Protein AF-A0A931M3M7-F1 (afdb_monomer)

Radius of gyration: 14.07 Å; Cα contacts (8 Å, |Δi|>4): 206; chains: 1; bounding box: 33×41×33 Å

Structure (mmCIF, N/CA/C/O backbone):
data_AF-A0A931M3M7-F1
#
_entry.id   AF-A0A931M3M7-F1
#
loop_
_atom_site.group_PDB
_atom_site.id
_atom_site.type_symbol
_atom_site.label_atom_id
_atom_site.label_alt_id
_atom_site.label_comp_id
_atom_site.label_asym_id
_atom_site.label_entity_id
_atom_site.label_seq_id
_atom_site.pdbx_PDB_ins_code
_atom_site.Cartn_x
_atom_site.Cartn_y
_atom_site.Cartn_z
_atom_site.occupancy
_atom_site.B_iso_or_equiv
_atom_site.auth_seq_id
_atom_site.auth_comp_id
_atom_site.auth_asym_id
_atom_site.auth_atom_id
_atom_site.pdbx_PDB_model_num
ATOM 1 N N . MET A 1 1 ? -7.414 28.011 -5.307 1.00 49.91 1 MET A N 1
ATOM 2 C CA . MET A 1 1 ? -7.522 26.554 -5.074 1.00 49.91 1 MET A CA 1
ATOM 3 C C . MET A 1 1 ? -6.130 25.955 -5.178 1.00 49.91 1 MET A C 1
ATOM 5 O O . MET A 1 1 ? -5.499 26.159 -6.208 1.00 49.91 1 MET A O 1
ATOM 9 N N . LEU A 1 2 ? -5.630 25.263 -4.144 1.00 54.78 2 LEU A N 1
ATOM 10 C CA . LEU A 1 2 ? -4.464 24.387 -4.326 1.00 54.78 2 LEU A CA 1
ATOM 11 C C . LEU A 1 2 ? -4.783 23.428 -5.482 1.00 54.78 2 LEU A C 1
ATOM 13 O O . LEU A 1 2 ? -5.894 22.907 -5.552 1.00 54.78 2 LEU A O 1
ATOM 17 N N . ASN A 1 3 ? -3.847 23.220 -6.405 1.00 75.44 3 ASN A N 1
ATOM 18 C CA . ASN A 1 3 ? -4.066 22.342 -7.552 1.00 75.44 3 ASN A CA 1
ATOM 19 C C . ASN A 1 3 ? -3.978 20.870 -7.106 1.00 75.44 3 ASN A C 1
ATOM 21 O O . ASN A 1 3 ? -2.965 20.205 -7.316 1.00 75.44 3 ASN A O 1
ATOM 25 N N . ILE A 1 4 ? -5.034 20.392 -6.438 1.00 78.12 4 ILE A N 1
ATOM 26 C CA . ILE A 1 4 ? -5.154 19.041 -5.863 1.00 78.12 4 ILE A CA 1
ATOM 27 C C . ILE A 1 4 ? -4.852 17.973 -6.920 1.00 78.12 4 ILE A C 1
ATOM 29 O O . ILE A 1 4 ? -4.146 17.010 -6.637 1.00 78.12 4 ILE A O 1
ATOM 33 N N . PHE A 1 5 ? -5.289 18.189 -8.165 1.00 78.62 5 PHE A N 1
ATOM 34 C CA . PHE A 1 5 ? -5.009 17.291 -9.285 1.00 78.62 5 PHE A CA 1
ATOM 35 C C . PHE A 1 5 ? -3.504 17.132 -9.552 1.00 78.62 5 PHE A C 1
ATOM 37 O O . PHE A 1 5 ? -3.000 16.016 -9.691 1.00 78.62 5 PHE A O 1
ATOM 44 N N . ASN A 1 6 ? -2.757 18.240 -9.576 1.00 83.88 6 ASN A N 1
ATOM 45 C CA . ASN A 1 6 ? -1.307 18.187 -9.749 1.00 83.88 6 ASN A CA 1
ATOM 46 C C . ASN A 1 6 ? -0.608 17.509 -8.564 1.00 83.88 6 ASN A C 1
ATOM 48 O O . ASN A 1 6 ? 0.373 16.796 -8.776 1.00 83.88 6 ASN A O 1
ATOM 52 N N . ILE A 1 7 ? -1.101 17.702 -7.339 1.00 84.38 7 ILE A N 1
ATOM 53 C CA . ILE A 1 7 ? -0.529 17.077 -6.139 1.00 84.38 7 ILE A CA 1
ATOM 54 C C . ILE A 1 7 ? -0.743 15.561 -6.176 1.00 84.38 7 ILE A C 1
ATOM 56 O O . ILE A 1 7 ? 0.213 14.807 -6.002 1.00 84.38 7 ILE A O 1
ATOM 60 N N . GLU A 1 8 ? -1.951 15.109 -6.503 1.00 86.94 8 GLU A N 1
ATOM 61 C CA . GLU A 1 8 ? -2.272 13.688 -6.657 1.00 86.94 8 GLU A CA 1
ATOM 62 C C . GLU A 1 8 ? -1.441 13.041 -7.778 1.00 86.94 8 GLU A C 1
ATOM 64 O O . GLU A 1 8 ? -0.889 11.952 -7.616 1.00 86.94 8 GLU A O 1
ATOM 69 N N . LYS A 1 9 ? -1.237 13.737 -8.905 1.00 86.50 9 LYS A N 1
ATOM 70 C CA . LYS A 1 9 ? -0.349 13.263 -9.980 1.00 86.50 9 LYS A CA 1
ATOM 71 C C . LYS A 1 9 ? 1.097 13.084 -9.505 1.00 86.50 9 LYS A C 1
ATOM 73 O O . LYS A 1 9 ? 1.761 12.130 -9.909 1.00 86.50 9 LYS A O 1
ATOM 78 N N . GLN A 1 10 ? 1.602 13.982 -8.658 1.00 86.56 10 GLN A N 1
ATOM 79 C CA . GLN A 1 10 ? 2.943 13.852 -8.077 1.00 86.56 10 GLN A CA 1
ATOM 80 C C . GLN A 1 10 ? 3.015 12.719 -7.046 1.00 86.56 10 GLN A C 1
ATOM 82 O O . GLN A 1 10 ? 4.003 11.985 -7.030 1.00 86.56 10 GLN A O 1
ATOM 87 N N . ALA A 1 11 ? 1.970 12.533 -6.235 1.00 87.38 11 ALA A N 1
ATOM 88 C CA . ALA A 1 11 ? 1.851 11.407 -5.312 1.00 87.38 11 ALA A CA 1
ATOM 89 C C . ALA A 1 11 ? 1.919 10.068 -6.064 1.00 87.38 11 ALA A C 1
ATOM 91 O O . ALA A 1 11 ? 2.772 9.231 -5.764 1.00 87.38 11 ALA A O 1
ATOM 92 N N . ASN A 1 12 ? 1.122 9.919 -7.127 1.00 87.88 12 ASN A N 1
ATOM 93 C CA . ASN A 1 12 ? 1.131 8.729 -7.979 1.00 87.88 12 ASN A CA 1
ATOM 94 C C . ASN A 1 12 ? 2.512 8.465 -8.597 1.00 87.88 12 ASN A C 1
ATOM 96 O O . ASN A 1 12 ? 2.992 7.337 -8.549 1.00 87.88 12 ASN A O 1
ATOM 100 N N . LYS A 1 13 ? 3.219 9.496 -9.083 1.00 88.19 13 LYS A N 1
ATOM 101 C CA . LYS A 1 13 ? 4.598 9.344 -9.590 1.00 88.19 13 LYS A CA 1
ATOM 102 C C . LYS A 1 13 ? 5.584 8.851 -8.530 1.00 88.19 13 LYS A C 1
ATOM 104 O O . LYS A 1 13 ? 6.469 8.058 -8.845 1.00 88.19 13 LYS A O 1
ATOM 109 N N . ARG A 1 14 ? 5.482 9.331 -7.286 1.00 87.81 14 ARG A N 1
ATOM 110 C CA . ARG A 1 14 ? 6.370 8.890 -6.192 1.00 87.81 14 ARG A CA 1
ATOM 111 C C . ARG A 1 14 ? 6.156 7.417 -5.881 1.00 87.81 14 ARG A C 1
ATOM 113 O O . ARG A 1 14 ? 7.120 6.664 -5.788 1.00 87.81 14 ARG A O 1
ATOM 120 N N . VAL A 1 15 ? 4.898 7.010 -5.784 1.00 87.94 15 VAL A N 1
ATOM 121 C CA . VAL A 1 15 ? 4.533 5.614 -5.555 1.00 87.94 15 VAL A CA 1
ATOM 122 C C . VAL A 1 15 ? 4.911 4.732 -6.750 1.00 87.94 15 VAL A C 1
ATOM 124 O O . VAL A 1 15 ? 5.381 3.617 -6.554 1.00 87.94 15 VAL A O 1
ATOM 127 N N . GLN A 1 16 ? 4.817 5.248 -7.979 1.00 87.38 16 GLN A N 1
ATOM 128 C CA . GLN A 1 16 ? 5.257 4.538 -9.184 1.00 87.38 16 GLN A CA 1
ATOM 129 C C . GLN A 1 16 ? 6.750 4.236 -9.126 1.00 87.38 16 GLN A C 1
ATOM 131 O O . GLN A 1 16 ? 7.165 3.114 -9.388 1.00 87.38 16 GLN A O 1
ATOM 136 N N . ARG A 1 17 ? 7.561 5.228 -8.741 1.00 89.12 17 ARG A N 1
ATOM 137 C CA . ARG A 1 17 ? 9.007 5.046 -8.561 1.00 89.12 17 ARG A CA 1
ATOM 138 C C . ARG A 1 17 ? 9.316 4.024 -7.476 1.00 89.12 17 ARG A C 1
ATOM 140 O O . ARG A 1 17 ? 10.229 3.230 -7.661 1.00 89.12 17 ARG A O 1
ATOM 147 N N . PHE A 1 18 ? 8.558 4.032 -6.379 1.00 89.38 18 PHE A N 1
ATOM 148 C CA . PHE A 1 18 ? 8.705 3.039 -5.317 1.00 89.38 18 PHE A CA 1
ATOM 149 C C . PHE A 1 18 ? 8.427 1.623 -5.824 1.00 89.38 18 PHE A C 1
ATOM 151 O O . PHE A 1 18 ? 9.266 0.737 -5.668 1.00 89.38 18 PHE A O 1
ATOM 158 N N . LEU A 1 19 ? 7.278 1.423 -6.475 1.00 89.19 19 LEU A N 1
ATOM 159 C CA . LEU A 1 19 ? 6.909 0.129 -7.040 1.00 89.19 19 LEU A CA 1
ATOM 160 C C . LEU A 1 19 ? 7.907 -0.326 -8.102 1.00 89.19 19 LEU A C 1
ATOM 162 O O . LEU A 1 19 ? 8.330 -1.474 -8.052 1.00 89.19 19 LEU A O 1
ATOM 166 N N . LEU A 1 20 ? 8.346 0.561 -8.998 1.00 89.38 20 LEU A N 1
ATOM 167 C CA . LEU A 1 20 ? 9.369 0.255 -9.998 1.00 89.38 20 LEU A CA 1
ATOM 168 C C . LEU A 1 20 ? 10.678 -0.186 -9.337 1.00 89.38 20 LEU A C 1
ATOM 170 O O . LEU A 1 20 ? 11.202 -1.237 -9.675 1.00 89.38 20 LEU A O 1
ATOM 174 N N . HIS A 1 21 ? 11.171 0.571 -8.354 1.00 91.31 21 HIS A N 1
ATOM 175 C CA . HIS A 1 21 ? 12.397 0.240 -7.629 1.00 91.31 21 HIS A CA 1
ATOM 176 C C . HIS A 1 21 ? 12.315 -1.140 -6.967 1.00 91.31 21 HIS A C 1
ATOM 178 O O . HIS A 1 21 ? 13.204 -1.968 -7.147 1.00 91.31 21 HIS A O 1
ATOM 184 N N . LYS A 1 22 ? 11.218 -1.422 -6.251 1.00 91.50 22 LYS A N 1
ATOM 185 C CA . LYS A 1 22 ? 11.002 -2.724 -5.603 1.00 91.50 22 LYS A CA 1
ATOM 186 C C . LYS A 1 22 ? 10.760 -3.861 -6.589 1.00 91.50 22 LYS A C 1
ATOM 188 O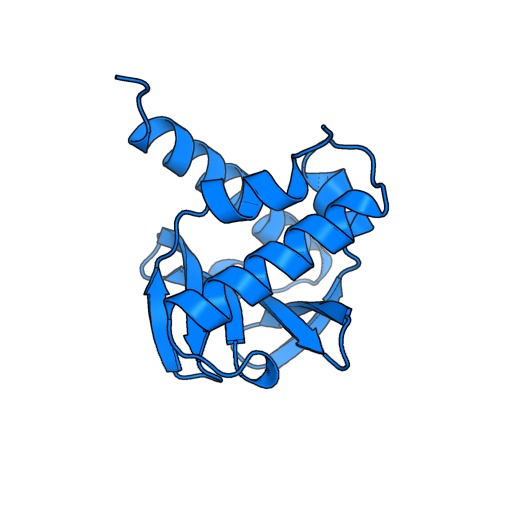 O . LYS A 1 22 ? 11.149 -4.985 -6.300 1.00 91.50 22 LYS A O 1
ATOM 193 N N . SER A 1 23 ? 10.174 -3.575 -7.746 1.00 89.44 23 SER A N 1
ATOM 194 C CA . SER A 1 23 ? 9.996 -4.565 -8.810 1.00 89.44 23 SER A CA 1
ATOM 195 C C . SER A 1 23 ? 11.333 -4.945 -9.438 1.00 89.44 23 SER A C 1
ATOM 197 O O . SER A 1 23 ? 11.614 -6.126 -9.609 1.00 89.44 23 SER A O 1
ATOM 199 N N . THR A 1 24 ? 12.191 -3.956 -9.703 1.00 91.56 24 THR A N 1
ATOM 200 C CA . THR A 1 24 ? 13.541 -4.173 -10.233 1.00 91.56 24 THR A CA 1
ATOM 201 C C . THR A 1 24 ? 14.424 -4.942 -9.253 1.00 91.56 24 THR A C 1
ATOM 203 O O . THR A 1 24 ? 15.105 -5.869 -9.677 1.00 91.56 24 THR A O 1
ATOM 206 N N . GLU A 1 25 ? 14.392 -4.606 -7.954 1.00 92.12 25 GLU A N 1
ATOM 207 C CA . GLU A 1 25 ? 15.117 -5.356 -6.907 1.00 92.12 25 GLU A CA 1
ATOM 208 C C . GLU A 1 25 ? 14.780 -6.855 -6.930 1.00 92.12 25 GLU A C 1
ATOM 210 O O . GLU A 1 25 ? 15.655 -7.689 -6.720 1.00 92.12 25 GLU A O 1
ATOM 215 N N . GLU A 1 26 ? 13.515 -7.188 -7.194 1.00 92.56 26 GLU A N 1
ATOM 216 C CA . GLU A 1 26 ? 12.992 -8.557 -7.146 1.00 92.56 26 GLU A CA 1
ATOM 217 C C . GLU A 1 26 ? 12.882 -9.221 -8.526 1.00 92.56 26 GLU A C 1
ATOM 219 O O . GLU A 1 26 ? 12.364 -10.331 -8.633 1.00 92.56 26 GLU A O 1
ATOM 224 N N . ASN A 1 27 ? 13.366 -8.560 -9.584 1.00 92.12 27 ASN A N 1
ATOM 225 C CA . ASN A 1 27 ? 13.292 -9.025 -10.970 1.00 92.12 27 ASN A CA 1
ATOM 226 C C . ASN A 1 27 ? 11.864 -9.417 -11.419 1.00 92.12 27 ASN A C 1
ATOM 228 O O . ASN A 1 27 ? 11.663 -10.446 -12.066 1.00 92.12 27 ASN A O 1
ATOM 232 N N . ILE A 1 28 ? 10.869 -8.593 -11.070 1.00 92.94 28 ILE A N 1
ATOM 233 C CA . ILE A 1 28 ? 9.470 -8.755 -11.498 1.00 92.94 28 ILE A CA 1
ATOM 234 C C . ILE A 1 28 ? 9.026 -7.607 -12.408 1.00 92.94 28 ILE A C 1
ATOM 236 O O . ILE A 1 28 ? 9.549 -6.492 -12.352 1.00 92.94 28 ILE A O 1
ATOM 240 N N . ASP A 1 29 ? 8.015 -7.867 -13.235 1.00 89.44 29 ASP A N 1
ATOM 241 C CA . ASP A 1 29 ? 7.403 -6.844 -14.083 1.00 89.44 29 ASP A CA 1
ATOM 242 C C . ASP A 1 29 ? 6.629 -5.825 -13.230 1.00 89.44 29 ASP A C 1
ATOM 244 O O . ASP A 1 29 ? 5.659 -6.162 -12.546 1.00 89.44 29 ASP A O 1
ATOM 248 N N . SER A 1 30 ? 7.033 -4.554 -13.301 1.00 85.44 30 SER A N 1
ATOM 249 C CA . SER A 1 30 ? 6.395 -3.463 -12.556 1.00 85.44 30 SER A CA 1
ATOM 250 C C . SER A 1 30 ? 4.903 -3.286 -12.867 1.00 85.44 30 SER A C 1
ATOM 252 O O . SER A 1 30 ? 4.148 -2.920 -11.969 1.00 85.44 30 SER A O 1
ATOM 254 N N . ALA A 1 31 ? 4.449 -3.624 -14.082 1.00 87.38 31 ALA A N 1
ATOM 255 C CA . ALA A 1 31 ? 3.031 -3.564 -14.448 1.00 87.38 31 ALA A CA 1
ATOM 256 C C . ALA A 1 31 ? 2.198 -4.647 -13.737 1.00 87.38 31 ALA A C 1
ATOM 258 O O . ALA A 1 31 ? 0.976 -4.547 -13.613 1.00 87.38 31 ALA A O 1
ATOM 259 N N . LYS A 1 32 ? 2.864 -5.702 -13.255 1.00 90.88 32 LYS A N 1
ATOM 260 C CA . LYS A 1 32 ? 2.268 -6.803 -12.493 1.00 90.88 32 LYS A CA 1
ATOM 261 C C . LYS A 1 32 ? 2.446 -6.640 -10.989 1.00 90.88 32 LYS A C 1
ATOM 263 O O . LYS A 1 32 ? 1.795 -7.362 -10.233 1.00 90.88 32 LYS A O 1
ATOM 268 N N . ALA A 1 33 ? 3.298 -5.721 -10.548 1.00 93.06 33 ALA A N 1
ATOM 269 C CA . ALA A 1 33 ? 3.588 -5.521 -9.143 1.00 93.06 33 ALA A CA 1
ATOM 270 C C . ALA A 1 33 ? 2.389 -4.921 -8.396 1.00 93.06 33 ALA A C 1
ATOM 272 O O . ALA A 1 33 ? 1.710 -4.004 -8.866 1.00 93.06 33 ALA A O 1
ATOM 273 N N . ARG A 1 34 ? 2.131 -5.446 -7.198 1.00 93.75 34 ARG A N 1
ATOM 274 C CA . ARG A 1 34 ? 1.097 -4.949 -6.290 1.00 93.75 34 ARG A CA 1
ATOM 275 C C . ARG A 1 34 ? 1.667 -4.817 -4.894 1.00 93.75 34 ARG A C 1
ATOM 277 O O . ARG A 1 34 ? 2.232 -5.770 -4.363 1.00 93.75 34 ARG A O 1
ATOM 284 N N . LEU A 1 35 ? 1.477 -3.653 -4.290 1.00 94.06 35 LEU A N 1
ATOM 285 C CA . LEU A 1 35 ? 1.762 -3.443 -2.880 1.00 94.06 35 LEU A CA 1
ATOM 286 C C . LEU A 1 35 ? 0.458 -3.558 -2.099 1.00 94.06 35 LEU A C 1
ATOM 288 O O . LEU A 1 35 ? -0.436 -2.742 -2.289 1.00 94.06 35 LEU A O 1
ATOM 292 N N . VAL A 1 36 ? 0.344 -4.559 -1.237 1.00 95.12 36 VAL A N 1
ATOM 293 C CA . VAL A 1 36 ? -0.837 -4.781 -0.398 1.00 95.12 36 VAL A CA 1
ATOM 294 C C . VAL A 1 36 ? -0.514 -4.330 1.017 1.00 95.12 36 VAL A C 1
ATOM 296 O O . VAL A 1 36 ? 0.437 -4.822 1.615 1.00 95.12 36 VAL A O 1
ATOM 299 N N . ILE A 1 37 ? -1.302 -3.395 1.536 1.00 95.19 37 ILE A N 1
ATOM 300 C CA . ILE A 1 37 ? -1.203 -2.835 2.882 1.00 95.19 37 ILE A CA 1
ATOM 301 C C . ILE A 1 37 ? -2.462 -3.252 3.641 1.00 95.19 37 ILE A C 1
ATOM 303 O O . ILE A 1 37 ? -3.577 -2.946 3.211 1.00 95.19 37 ILE A O 1
ATOM 307 N N . ASN A 1 38 ? -2.292 -3.949 4.757 1.00 95.19 38 ASN A N 1
ATOM 308 C CA . ASN A 1 38 ? -3.392 -4.438 5.584 1.00 95.19 38 ASN A CA 1
ATOM 309 C C . ASN A 1 38 ? -2.982 -4.549 7.058 1.00 95.19 38 ASN A C 1
ATOM 311 O O . ASN A 1 38 ? -1.856 -4.215 7.432 1.00 95.19 38 ASN A O 1
ATOM 315 N N . ILE A 1 39 ? -3.915 -4.979 7.909 1.00 93.75 39 ILE A N 1
ATOM 316 C CA . ILE A 1 39 ? -3.652 -5.262 9.322 1.00 93.75 39 ILE A CA 1
ATOM 317 C C . ILE A 1 39 ? -3.749 -6.765 9.550 1.00 93.75 39 ILE A C 1
ATOM 319 O O . ILE A 1 39 ? -4.796 -7.374 9.348 1.00 93.75 39 ILE A O 1
ATOM 323 N N . ILE A 1 40 ? -2.654 -7.349 10.028 1.00 91.75 40 ILE A N 1
ATOM 324 C CA . ILE A 1 40 ? -2.555 -8.763 10.384 1.00 91.75 40 ILE A CA 1
ATOM 325 C C . ILE A 1 40 ? -2.237 -8.834 11.873 1.00 91.75 40 ILE A C 1
ATOM 327 O O . ILE A 1 40 ? -1.214 -8.318 12.319 1.00 91.75 40 ILE A O 1
ATOM 331 N N . ILE A 1 41 ? -3.130 -9.450 12.654 1.00 89.62 41 ILE A N 1
ATOM 332 C CA . ILE A 1 41 ? -2.965 -9.638 14.110 1.00 89.62 41 ILE A CA 1
ATOM 333 C C . ILE A 1 41 ? -2.653 -8.292 14.806 1.00 89.62 41 ILE A C 1
ATOM 335 O O . ILE A 1 41 ? -1.701 -8.149 15.570 1.00 89.62 41 ILE A O 1
ATOM 339 N N . GLY A 1 42 ? -3.425 -7.253 14.467 1.00 89.06 42 GLY A N 1
ATOM 340 C CA . GLY A 1 42 ? -3.282 -5.914 15.051 1.00 89.06 42 GLY A CA 1
ATOM 341 C C . GLY A 1 42 ? -2.039 -5.131 14.613 1.00 89.06 42 GLY A C 1
ATOM 342 O O . GLY A 1 42 ? -1.785 -4.062 15.158 1.00 89.06 42 GLY A O 1
ATOM 343 N N . LYS A 1 43 ? -1.262 -5.617 13.636 1.00 90.69 43 LYS A N 1
ATOM 344 C CA . LYS A 1 43 ? -0.081 -4.919 13.108 1.00 90.69 43 LYS A CA 1
ATOM 345 C C . LYS A 1 43 ? -0.237 -4.600 11.631 1.00 90.69 43 LYS A C 1
ATOM 347 O O . LYS A 1 43 ? -0.672 -5.446 10.850 1.00 90.69 43 LYS A O 1
ATOM 352 N N . VAL A 1 44 ? 0.174 -3.395 11.244 1.00 92.56 44 VAL A N 1
ATOM 353 C CA . VAL A 1 44 ? 0.264 -3.011 9.832 1.00 92.56 44 VAL A CA 1
ATOM 354 C C . VAL A 1 44 ? 1.298 -3.897 9.145 1.00 92.56 44 VAL A C 1
ATOM 356 O O . VAL A 1 44 ? 2.447 -3.975 9.578 1.00 92.56 44 VAL A O 1
ATOM 359 N N . SER A 1 45 ? 0.879 -4.551 8.071 1.00 93.69 45 SER A N 1
ATOM 360 C CA . SER A 1 45 ? 1.725 -5.383 7.227 1.00 93.69 45 SER A CA 1
ATOM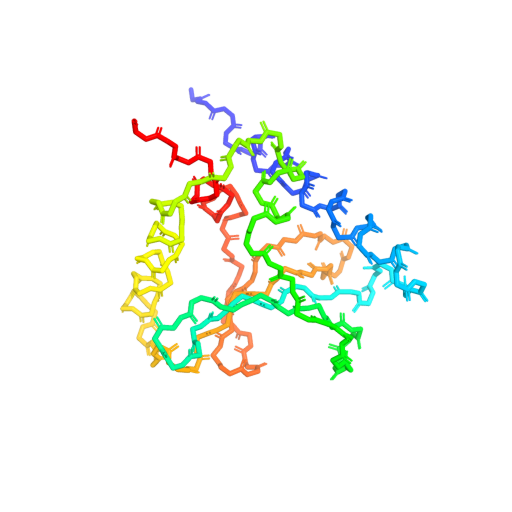 361 C C . SER A 1 45 ? 1.685 -4.861 5.800 1.00 93.69 45 SER A C 1
ATOM 363 O O . SER A 1 45 ? 0.646 -4.414 5.312 1.00 93.69 45 SER A O 1
ATOM 365 N N . VAL A 1 46 ? 2.844 -4.884 5.141 1.00 94.75 46 VAL A N 1
ATOM 366 C CA . VAL A 1 46 ? 2.969 -4.468 3.747 1.00 94.75 46 VAL A CA 1
ATOM 367 C C . VAL A 1 46 ? 3.641 -5.572 2.956 1.00 94.75 46 VAL A C 1
ATOM 369 O O . VAL A 1 46 ? 4.753 -5.987 3.270 1.00 94.75 46 VAL A O 1
ATOM 372 N N . HIS A 1 47 ? 2.980 -6.037 1.909 1.00 95.44 47 HIS A N 1
ATOM 373 C CA . HIS A 1 47 ? 3.416 -7.175 1.118 1.00 95.44 47 HIS A CA 1
ATOM 374 C C . HIS A 1 47 ? 3.538 -6.791 -0.352 1.00 95.44 47 HIS A C 1
ATOM 376 O O . HIS A 1 47 ? 2.657 -6.138 -0.911 1.00 95.44 47 HIS A O 1
ATOM 382 N N . LEU A 1 48 ? 4.623 -7.226 -0.982 1.00 95.31 48 LEU A N 1
ATOM 383 C CA . LEU A 1 48 ? 4.819 -7.138 -2.419 1.00 95.31 48 LEU A CA 1
ATOM 384 C C . LEU A 1 48 ? 4.342 -8.437 -3.071 1.00 95.31 48 LEU A C 1
ATOM 386 O O . LEU A 1 48 ? 4.757 -9.530 -2.679 1.00 95.31 48 LEU A O 1
ATOM 390 N N . TYR A 1 49 ? 3.502 -8.293 -4.086 1.00 95.12 49 TYR A N 1
ATOM 391 C CA . TYR A 1 49 ? 3.008 -9.375 -4.925 1.00 95.12 49 TYR A CA 1
ATOM 392 C C . TYR A 1 49 ? 3.358 -9.120 -6.391 1.00 95.12 49 TYR A C 1
ATOM 394 O O . TYR A 1 49 ? 3.346 -7.979 -6.848 1.00 95.12 49 TYR A O 1
ATOM 402 N N . GLU A 1 50 ? 3.574 -10.193 -7.145 1.00 93.69 50 GLU A N 1
ATOM 403 C CA . GLU A 1 50 ? 3.524 -10.203 -8.606 1.00 93.69 50 GLU A CA 1
ATOM 404 C C . GLU A 1 50 ? 2.183 -10.819 -9.027 1.00 93.69 50 GLU A C 1
ATOM 406 O O . GLU A 1 50 ? 1.970 -12.027 -8.920 1.00 93.69 50 GLU A O 1
ATOM 411 N N . GLN A 1 51 ? 1.240 -9.982 -9.459 1.00 87.44 51 GLN A N 1
ATOM 412 C CA . GLN A 1 51 ? -0.173 -10.318 -9.664 1.00 87.44 51 GLN A CA 1
ATOM 413 C C . GLN A 1 51 ? -0.823 -10.933 -8.412 1.00 87.44 51 GLN A C 1
ATOM 415 O O . GLN A 1 51 ? -1.385 -10.214 -7.588 1.00 87.44 51 GLN A O 1
ATOM 420 N N . HIS A 1 52 ? -0.749 -12.256 -8.277 1.00 86.88 52 HIS A N 1
ATOM 421 C CA . HIS A 1 52 ? -1.313 -13.045 -7.179 1.00 86.88 52 HIS A CA 1
ATOM 422 C C . HIS A 1 52 ? -0.250 -13.851 -6.422 1.00 86.88 52 HIS A C 1
ATOM 424 O O . HIS A 1 52 ? -0.562 -14.513 -5.436 1.00 86.88 52 HIS A O 1
ATOM 430 N N . LYS A 1 53 ? 1.010 -13.794 -6.864 1.00 93.00 53 LYS A N 1
ATOM 431 C CA . LYS A 1 53 ? 2.129 -14.493 -6.244 1.00 93.00 53 LYS A CA 1
ATOM 432 C C . LYS A 1 53 ? 2.765 -13.601 -5.187 1.00 93.00 53 LYS A C 1
ATOM 434 O O . LYS A 1 53 ? 3.245 -12.516 -5.505 1.00 93.00 53 LYS A O 1
ATOM 439 N N . TYR A 1 54 ? 2.771 -14.061 -3.941 1.00 94.88 54 TYR A N 1
ATOM 440 C CA . TYR A 1 54 ? 3.504 -13.401 -2.863 1.00 94.88 54 TYR A CA 1
ATOM 441 C C . TYR A 1 54 ? 5.008 -13.423 -3.159 1.00 94.88 54 TYR A C 1
ATOM 443 O O . TYR A 1 54 ? 5.553 -14.478 -3.488 1.00 94.88 54 TYR A O 1
ATOM 451 N N . ILE A 1 55 ? 5.661 -12.266 -3.040 1.00 95.94 55 ILE A N 1
ATOM 452 C CA . ILE A 1 55 ? 7.107 -12.119 -3.237 1.00 95.94 55 ILE A CA 1
ATOM 453 C C . ILE A 1 55 ? 7.794 -11.945 -1.886 1.00 95.94 55 ILE A C 1
ATOM 455 O O . ILE A 1 55 ? 8.550 -12.814 -1.457 1.00 95.94 55 ILE A O 1
ATOM 459 N N . LYS A 1 56 ? 7.506 -10.841 -1.185 1.00 94.62 56 LYS A N 1
ATOM 460 C CA . LYS A 1 56 ? 8.112 -10.539 0.118 1.00 94.62 56 LYS A CA 1
ATOM 461 C C . LYS A 1 56 ? 7.266 -9.586 0.951 1.00 94.62 56 LYS A C 1
ATOM 463 O O . LYS A 1 56 ? 6.412 -8.866 0.439 1.00 94.62 56 LYS A O 1
ATOM 468 N N . THR A 1 57 ? 7.557 -9.538 2.244 1.00 95.06 57 THR A N 1
ATOM 469 C CA . THR A 1 57 ? 7.046 -8.510 3.156 1.00 95.06 57 THR A CA 1
ATOM 470 C C . THR A 1 57 ? 8.036 -7.350 3.196 1.00 95.06 57 THR A C 1
ATOM 472 O O . THR A 1 57 ? 9.242 -7.566 3.294 1.00 95.06 57 THR A O 1
ATOM 475 N N . LEU A 1 58 ? 7.535 -6.120 3.102 1.00 92.81 58 LEU A N 1
ATOM 476 C CA . LEU A 1 58 ? 8.326 -4.901 3.217 1.00 92.81 58 LEU A CA 1
ATOM 477 C C . LEU A 1 58 ? 8.185 -4.326 4.622 1.00 92.81 58 LEU A C 1
ATOM 479 O O . LEU A 1 58 ? 7.085 -4.257 5.170 1.00 92.81 58 LEU A O 1
ATOM 483 N N . SER A 1 59 ? 9.294 -3.861 5.193 1.00 90.62 59 SER A N 1
ATOM 484 C CA . SER A 1 59 ? 9.235 -3.121 6.450 1.00 90.62 59 SER A CA 1
ATOM 485 C C . SER A 1 59 ? 8.681 -1.719 6.199 1.00 90.62 59 SER A C 1
ATOM 487 O O . SER A 1 59 ? 9.079 -1.054 5.237 1.00 90.62 59 SER A O 1
ATOM 489 N N . LEU A 1 60 ? 7.814 -1.235 7.093 1.00 86.25 60 LEU A N 1
ATOM 490 C CA . LEU A 1 60 ? 7.331 0.151 7.050 1.00 86.25 60 LEU A CA 1
ATOM 491 C C . LEU A 1 60 ? 8.486 1.152 7.037 1.00 86.25 60 LEU A C 1
ATOM 493 O O . LEU A 1 60 ? 8.449 2.110 6.272 1.00 86.25 60 LEU A O 1
ATOM 497 N N . LYS A 1 61 ? 9.550 0.872 7.799 1.00 87.38 61 LYS A N 1
ATOM 498 C CA . LYS A 1 61 ? 10.798 1.638 7.777 1.00 87.38 61 LYS A CA 1
ATOM 499 C C . LYS A 1 61 ? 11.337 1.832 6.356 1.00 87.38 61 LYS A C 1
ATOM 501 O O . LYS A 1 61 ? 11.507 2.969 5.936 1.00 87.38 61 LYS A O 1
ATOM 506 N N . SER A 1 62 ? 11.497 0.752 5.584 1.00 85.25 62 SER A N 1
ATOM 507 C CA . SER A 1 62 ? 12.018 0.837 4.209 1.00 85.25 62 SER A CA 1
ATOM 508 C C . SER A 1 62 ? 11.123 1.642 3.259 1.00 85.25 62 SER A C 1
ATOM 510 O O . SER A 1 62 ? 11.613 2.273 2.325 1.00 85.25 62 SER A O 1
ATOM 512 N N . ILE A 1 63 ? 9.808 1.629 3.496 1.00 86.31 63 ILE A N 1
ATOM 513 C CA . ILE A 1 63 ? 8.833 2.389 2.708 1.00 86.31 63 ILE A CA 1
ATOM 514 C C . ILE A 1 63 ? 8.958 3.879 3.037 1.00 86.31 63 ILE A C 1
ATOM 516 O O . ILE A 1 63 ? 9.076 4.703 2.135 1.00 86.31 63 ILE A O 1
ATOM 520 N N . VAL A 1 64 ? 8.974 4.223 4.327 1.00 85.19 64 VAL A N 1
ATOM 521 C CA . VAL A 1 64 ? 9.100 5.605 4.813 1.00 85.19 64 VAL A CA 1
ATOM 522 C C . VAL A 1 64 ? 10.420 6.235 4.358 1.00 85.19 64 VAL A C 1
ATOM 524 O O . VAL A 1 64 ? 10.417 7.347 3.826 1.00 85.19 64 VAL A O 1
ATOM 527 N N . GLU A 1 65 ? 11.528 5.506 4.498 1.00 84.56 65 GLU A N 1
ATOM 528 C CA . GLU A 1 65 ? 12.866 5.964 4.106 1.00 84.56 65 GLU A CA 1
ATOM 529 C C . GLU A 1 65 ? 12.971 6.209 2.598 1.00 84.56 65 GLU A C 1
ATOM 531 O O . GLU A 1 65 ? 13.537 7.218 2.178 1.00 84.56 65 GLU A O 1
ATOM 536 N N . PHE A 1 66 ? 12.352 5.359 1.766 1.00 84.06 66 PHE A N 1
ATOM 537 C CA . PHE A 1 66 ? 12.317 5.576 0.315 1.00 84.06 66 PHE A CA 1
ATOM 538 C C . PHE A 1 66 ? 11.666 6.914 -0.057 1.00 84.06 66 PHE A C 1
ATOM 540 O O . PHE A 1 66 ? 12.070 7.580 -1.011 1.00 84.06 66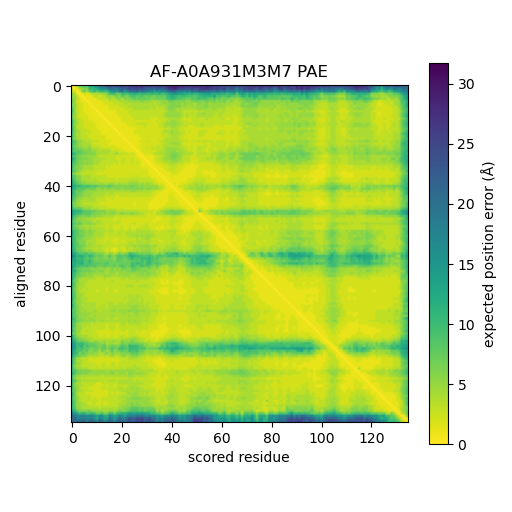 PHE A O 1
ATOM 547 N N . PHE A 1 67 ? 10.664 7.339 0.710 1.00 80.69 67 PHE A N 1
ATOM 548 C CA . PHE A 1 67 ? 9.997 8.618 0.502 1.00 80.69 67 PHE A CA 1
ATOM 549 C C . PHE A 1 67 ? 10.759 9.819 1.090 1.00 80.69 67 PHE A C 1
ATO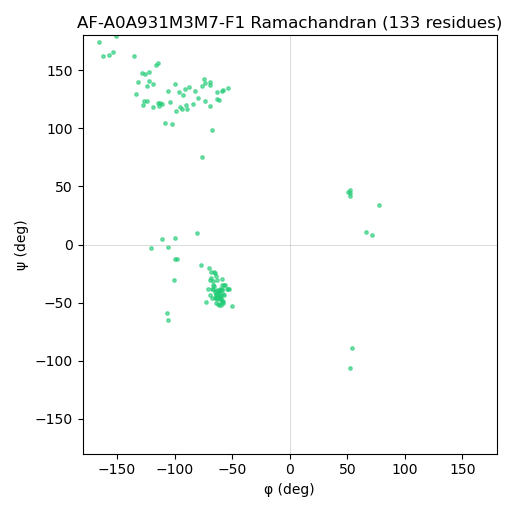M 551 O O . PHE A 1 67 ? 10.227 10.934 1.070 1.00 80.69 67 PHE A O 1
ATOM 558 N N . GLY A 1 68 ? 12.004 9.616 1.539 1.00 72.94 68 GLY A N 1
ATOM 559 C CA . GLY A 1 68 ? 12.920 10.658 2.000 1.00 72.94 68 GLY A CA 1
ATOM 560 C C . GLY A 1 68 ? 12.602 11.160 3.404 1.00 72.94 68 GLY A C 1
ATOM 561 O O . GLY A 1 68 ? 12.729 12.357 3.666 1.00 72.94 68 GLY A O 1
ATOM 562 N N . LYS A 1 69 ? 12.106 10.281 4.279 1.00 78.06 69 LYS A N 1
ATOM 563 C CA . LYS A 1 69 ? 11.754 10.618 5.658 1.00 78.06 69 LYS A CA 1
ATOM 564 C C . LYS A 1 69 ? 12.390 9.655 6.647 1.00 78.06 69 LYS A C 1
ATOM 566 O O . LYS A 1 69 ? 12.476 8.463 6.375 1.00 78.06 69 LYS A O 1
ATOM 571 N N . ASP A 1 70 ? 12.715 10.170 7.825 1.00 80.75 70 ASP A N 1
ATOM 572 C CA . ASP A 1 70 ? 13.163 9.344 8.941 1.00 80.75 70 ASP A CA 1
ATOM 573 C C . ASP A 1 70 ? 12.006 8.498 9.465 1.00 80.75 70 ASP A C 1
ATOM 575 O O . ASP A 1 70 ? 10.859 8.951 9.519 1.00 80.75 70 ASP A O 1
ATOM 579 N N . TYR A 1 71 ? 12.284 7.245 9.800 1.00 80.81 71 TYR A N 1
ATOM 580 C CA . TYR A 1 71 ? 11.291 6.364 10.398 1.00 80.81 71 TYR A CA 1
ATOM 581 C C . TYR A 1 71 ? 11.181 6.618 11.903 1.00 80.81 71 TYR A C 1
ATOM 583 O O . TYR A 1 71 ? 12.185 6.607 12.614 1.00 80.81 71 TYR A O 1
ATOM 591 N N . ASP A 1 72 ? 9.948 6.752 12.381 1.00 83.38 72 ASP A N 1
ATOM 592 C CA . ASP A 1 72 ? 9.588 6.726 13.794 1.00 83.38 72 ASP A CA 1
ATOM 593 C C . ASP A 1 72 ? 8.333 5.851 13.984 1.00 83.38 72 ASP A C 1
ATOM 595 O O . ASP A 1 72 ? 7.611 5.547 13.028 1.00 83.38 72 ASP A O 1
ATOM 599 N N . GLU A 1 73 ? 8.072 5.416 15.217 1.00 83.44 73 GLU A N 1
ATOM 600 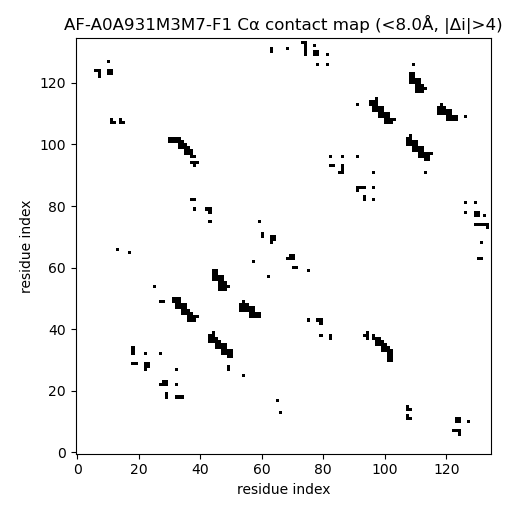C CA . GLU A 1 73 ? 6.933 4.538 15.518 1.00 83.44 73 GLU A CA 1
ATOM 601 C C . GLU A 1 73 ? 5.572 5.230 15.360 1.00 83.44 73 GLU A C 1
ATOM 603 O O . GLU A 1 73 ? 4.574 4.556 15.089 1.00 83.44 73 GLU A O 1
ATOM 608 N N . SER A 1 74 ? 5.516 6.565 15.449 1.00 85.25 74 SER A N 1
ATOM 609 C CA . SER A 1 74 ? 4.269 7.323 15.289 1.00 85.25 74 SER A CA 1
ATOM 610 C C . SER A 1 74 ? 3.691 7.184 13.879 1.00 85.25 74 SER A C 1
ATOM 612 O O . SER A 1 74 ? 2.473 7.176 13.708 1.00 85.25 74 SER A O 1
ATOM 614 N N . LYS A 1 75 ? 4.538 6.937 12.874 1.00 83.12 75 LYS A N 1
ATOM 615 C CA . LYS A 1 75 ? 4.106 6.642 11.498 1.00 83.12 75 LYS A CA 1
ATOM 616 C C . LYS A 1 75 ? 3.381 5.314 11.374 1.00 83.12 75 LYS A C 1
ATOM 618 O O . LYS A 1 75 ? 2.409 5.209 10.633 1.00 83.12 75 LYS A O 1
ATOM 623 N N . THR A 1 76 ? 3.827 4.296 12.107 1.00 85.62 76 THR A N 1
ATOM 624 C CA . THR A 1 76 ? 3.139 2.999 12.133 1.00 85.62 76 THR A CA 1
ATOM 625 C C . THR A 1 76 ? 1.743 3.151 12.734 1.00 85.62 76 THR A C 1
ATOM 627 O O . THR A 1 76 ? 0.788 2.589 12.199 1.00 85.62 76 THR A O 1
ATOM 630 N N . ILE A 1 77 ? 1.616 3.964 13.788 1.00 89.44 77 ILE A N 1
ATOM 631 C CA . ILE A 1 77 ? 0.327 4.300 14.409 1.00 89.44 77 ILE A CA 1
ATOM 632 C C . ILE A 1 77 ? -0.556 5.080 13.426 1.00 89.44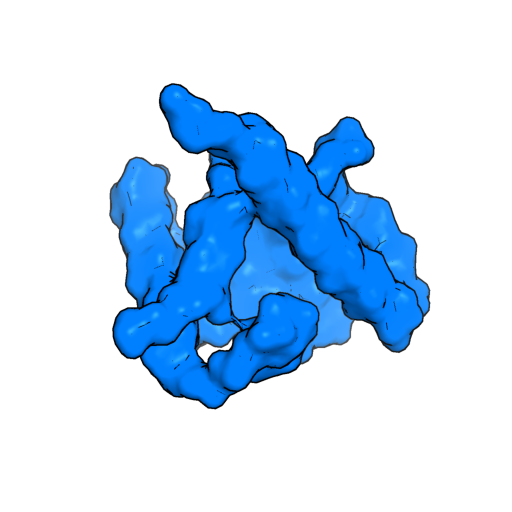 77 ILE A C 1
ATOM 634 O O . ILE A 1 77 ? -1.702 4.701 13.219 1.00 89.44 77 ILE A O 1
ATOM 638 N N . ALA A 1 78 ? -0.020 6.091 12.737 1.00 89.50 78 ALA A N 1
ATOM 639 C CA . ALA A 1 78 ? -0.778 6.874 11.758 1.00 89.50 78 ALA A CA 1
ATOM 640 C C . ALA A 1 78 ? -1.326 6.014 10.605 1.00 89.50 78 ALA A C 1
ATOM 642 O O . ALA A 1 78 ? -2.492 6.138 10.226 1.00 89.50 78 ALA A O 1
ATOM 643 N N . VAL A 1 79 ? -0.514 5.095 10.067 1.00 90.75 79 VAL A N 1
ATOM 644 C CA . VAL A 1 79 ? -0.973 4.152 9.036 1.00 90.75 79 VAL A CA 1
ATOM 645 C C . VAL A 1 79 ? -2.034 3.203 9.599 1.00 90.75 79 VAL A C 1
ATOM 647 O O . VAL A 1 79 ? -3.030 2.946 8.925 1.00 90.75 79 VAL A O 1
ATOM 650 N N . TYR A 1 80 ? -1.864 2.706 10.827 1.00 93.69 80 TYR A N 1
ATOM 651 C CA . TYR A 1 80 ? -2.860 1.860 11.485 1.00 93.69 80 TYR A CA 1
ATOM 652 C C . TYR A 1 80 ? -4.204 2.586 11.643 1.00 93.69 80 TYR A C 1
ATOM 654 O O . TYR A 1 80 ? -5.235 2.079 11.198 1.00 93.69 80 TYR A O 1
ATOM 662 N N . ASP A 1 81 ? -4.187 3.793 12.207 1.00 94.00 81 ASP A N 1
ATOM 663 C CA . ASP A 1 81 ? -5.378 4.608 12.446 1.00 94.00 81 ASP A CA 1
ATOM 664 C C . ASP A 1 81 ? -6.097 4.947 11.138 1.00 94.00 81 ASP A C 1
ATOM 666 O O . ASP A 1 81 ? -7.326 4.891 11.065 1.00 94.00 81 ASP A O 1
ATOM 670 N N . TYR A 1 82 ? -5.342 5.214 10.072 1.00 94.06 82 TYR A N 1
ATOM 671 C CA . TYR A 1 82 ? -5.899 5.425 8.741 1.00 94.06 82 TYR A CA 1
ATOM 672 C C . TYR A 1 82 ? -6.631 4.190 8.199 1.00 94.06 82 TYR A C 1
ATOM 674 O O . TYR A 1 82 ? -7.734 4.312 7.665 1.00 94.06 82 TYR A O 1
ATOM 682 N N . LEU A 1 83 ? -6.065 2.989 8.360 1.00 94.81 83 LEU A N 1
ATOM 683 C CA . LEU A 1 83 ? -6.724 1.745 7.943 1.00 94.81 83 LEU A CA 1
ATOM 684 C C . LEU A 1 83 ? -7.981 1.465 8.781 1.00 94.81 83 LEU A C 1
ATOM 686 O O . LEU A 1 83 ? -8.999 1.037 8.233 1.00 94.81 83 LEU A O 1
ATOM 690 N N . VAL A 1 84 ? -7.946 1.761 10.085 1.00 96.25 84 VAL A N 1
ATOM 691 C CA . VAL A 1 84 ? -9.122 1.682 10.968 1.00 96.25 84 VAL A CA 1
ATOM 692 C C . VAL A 1 84 ? -10.210 2.658 10.524 1.00 96.25 84 VAL A C 1
ATOM 694 O O . VAL A 1 84 ? -11.384 2.286 10.472 1.00 96.25 84 VAL A O 1
ATOM 697 N N . GLN A 1 85 ? -9.839 3.890 10.177 1.00 95.88 85 GLN A N 1
ATOM 698 C CA . GLN A 1 85 ? -10.778 4.892 9.686 1.00 95.88 85 GLN A CA 1
ATOM 699 C C . GLN A 1 85 ? -11.413 4.449 8.362 1.00 95.88 85 GLN A C 1
ATOM 701 O O . GLN A 1 85 ? -12.637 4.430 8.247 1.00 95.88 85 GLN A O 1
ATOM 706 N N . LEU A 1 86 ? -10.609 3.974 7.402 1.00 95.75 86 LEU A N 1
ATOM 707 C CA . LEU A 1 86 ? -11.115 3.428 6.140 1.00 95.75 86 LEU A CA 1
ATOM 708 C C . LEU A 1 86 ? -12.058 2.235 6.348 1.00 95.75 86 LEU A C 1
ATOM 710 O O . LEU A 1 86 ? -13.055 2.121 5.634 1.00 95.75 86 LEU A O 1
ATOM 714 N N . SER A 1 87 ? -11.763 1.357 7.308 1.00 96.06 87 SER A N 1
ATOM 715 C CA . SER A 1 87 ? -12.616 0.214 7.659 1.00 96.06 87 SER A CA 1
ATOM 716 C C . SER A 1 87 ? -13.999 0.681 8.110 1.00 96.06 87 SER A C 1
ATOM 718 O O . SER A 1 87 ? -15.008 0.208 7.580 1.00 96.06 87 SER A O 1
ATOM 720 N N . LYS A 1 88 ? -14.051 1.668 9.011 1.00 96.88 88 LYS A N 1
ATOM 721 C CA . LYS A 1 88 ? -15.304 2.256 9.503 1.00 96.88 88 LYS A CA 1
ATOM 722 C C . LYS A 1 88 ? -16.079 2.955 8.388 1.00 96.88 88 LYS A C 1
ATOM 724 O O . LYS A 1 88 ? -17.250 2.645 8.188 1.00 96.88 88 LYS A O 1
ATOM 729 N N . ASP A 1 89 ? -15.413 3.823 7.628 1.00 96.25 89 ASP A N 1
ATOM 730 C CA . ASP A 1 89 ? -16.040 4.655 6.590 1.00 96.25 89 ASP A CA 1
ATOM 731 C C . ASP A 1 89 ? -16.624 3.846 5.430 1.00 96.25 89 ASP A C 1
ATOM 733 O O . ASP A 1 89 ? -17.509 4.318 4.719 1.00 96.25 89 ASP A O 1
ATOM 737 N N . ASN A 1 90 ? -16.110 2.637 5.199 1.00 96.06 90 ASN A N 1
ATOM 738 C CA . ASN A 1 90 ? -16.545 1.778 4.099 1.00 96.06 90 ASN A CA 1
ATOM 739 C C . ASN A 1 90 ? -17.303 0.533 4.572 1.00 96.06 90 ASN A C 1
ATOM 741 O O . ASN A 1 90 ? -17.650 -0.302 3.737 1.00 96.06 90 ASN A O 1
ATOM 745 N N . HIS A 1 91 ? -17.561 0.406 5.878 1.00 95.88 91 HIS A N 1
ATOM 746 C CA . HIS A 1 91 ? -18.204 -0.760 6.489 1.00 95.88 91 HIS A CA 1
ATOM 747 C C . HIS A 1 91 ? -17.527 -2.091 6.107 1.00 95.88 91 HIS A C 1
ATOM 749 O O . HIS A 1 91 ? -18.195 -3.083 5.815 1.00 95.88 91 HIS A O 1
ATOM 755 N N . ILE A 1 92 ? -16.191 -2.105 6.085 1.00 96.00 92 ILE A N 1
ATOM 756 C CA . ILE A 1 92 ? -15.375 -3.294 5.801 1.00 96.00 92 ILE A CA 1
ATOM 757 C C . ILE A 1 92 ? -14.777 -3.767 7.121 1.00 96.00 92 ILE A C 1
ATOM 759 O O . ILE A 1 92 ? -14.217 -2.961 7.863 1.00 96.00 92 ILE A O 1
ATOM 763 N N . GLU A 1 93 ? -14.861 -5.061 7.420 1.00 95.50 93 GLU A N 1
ATOM 764 C CA . GLU A 1 93 ? -14.174 -5.638 8.579 1.00 95.50 93 GLU A CA 1
ATOM 765 C C . GLU A 1 93 ? -12.663 -5.375 8.478 1.00 95.50 93 GLU A C 1
ATOM 767 O O . GLU A 1 93 ? -12.064 -5.599 7.429 1.00 95.50 93 GLU A O 1
ATOM 772 N N . LEU A 1 94 ? -12.027 -4.906 9.556 1.00 94.25 94 LEU A N 1
ATOM 773 C CA . LEU A 1 94 ? -10.618 -4.491 9.520 1.00 94.25 94 LEU A CA 1
ATOM 774 C C . LEU A 1 94 ? -9.675 -5.599 9.018 1.00 94.25 94 LEU A C 1
ATOM 776 O O . LEU A 1 94 ? -8.720 -5.316 8.302 1.00 94.25 94 LEU A O 1
ATOM 780 N N . SER A 1 95 ? -9.978 -6.857 9.353 1.00 94.31 95 SER A N 1
ATOM 781 C CA . SER A 1 95 ? -9.254 -8.063 8.921 1.00 94.31 95 SER A CA 1
ATOM 782 C C . SER A 1 95 ? -9.347 -8.333 7.412 1.00 94.31 95 SER A C 1
ATOM 784 O O . SER A 1 95 ? -8.485 -9.004 6.848 1.00 94.31 95 SER A O 1
ATOM 786 N N . LYS A 1 96 ? -10.387 -7.810 6.756 1.00 95.69 96 LYS A N 1
ATOM 787 C CA . LYS A 1 96 ? -10.670 -7.968 5.324 1.00 95.69 96 LYS A CA 1
ATOM 788 C C . LYS A 1 96 ? -10.229 -6.760 4.507 1.00 95.69 96 LYS A C 1
ATOM 790 O O . LYS A 1 96 ? -10.188 -6.835 3.282 1.00 95.69 96 LYS A O 1
ATOM 795 N N . LEU A 1 97 ? -9.902 -5.643 5.148 1.00 97.00 97 LEU A N 1
ATOM 796 C CA . LEU A 1 97 ? -9.520 -4.424 4.455 1.00 97.00 97 LEU A CA 1
ATOM 797 C C . LEU A 1 97 ? -8.114 -4.546 3.858 1.00 97.00 97 LEU A C 1
ATOM 799 O O . LEU A 1 97 ? -7.134 -4.748 4.572 1.00 97.00 97 LEU A O 1
ATOM 803 N N . ASN A 1 98 ? -8.015 -4.342 2.544 1.00 96.38 98 ASN A N 1
ATOM 804 C CA . ASN A 1 98 ? -6.745 -4.269 1.832 1.00 96.38 98 ASN A CA 1
ATOM 805 C C . ASN A 1 98 ? -6.658 -2.946 1.066 1.00 96.38 98 ASN A C 1
ATOM 807 O O . ASN A 1 98 ? -7.497 -2.650 0.212 1.00 96.38 98 ASN A O 1
ATOM 811 N N . VAL A 1 99 ? -5.614 -2.163 1.330 1.00 95.56 99 VAL A N 1
ATOM 812 C CA . VAL A 1 99 ? -5.217 -1.053 0.460 1.00 95.56 99 VAL A CA 1
ATOM 813 C C . VAL A 1 99 ? -4.163 -1.578 -0.501 1.00 95.56 99 VAL A C 1
ATOM 815 O O . VAL A 1 99 ? -3.086 -1.998 -0.091 1.00 95.56 99 VAL A O 1
ATOM 818 N N . VAL A 1 100 ? -4.482 -1.577 -1.788 1.00 93.94 100 VAL A N 1
ATOM 819 C CA . VAL A 1 100 ? -3.627 -2.114 -2.842 1.00 93.94 100 VAL A CA 1
ATOM 820 C C . VAL A 1 100 ? -3.139 -0.976 -3.716 1.00 93.94 100 VAL A C 1
ATOM 822 O O . VAL A 1 100 ? -3.935 -0.257 -4.316 1.00 93.94 100 VAL A O 1
ATOM 825 N N . ILE A 1 101 ? -1.826 -0.831 -3.818 1.00 92.44 101 ILE A N 1
ATOM 826 C CA . ILE A 1 101 ? -1.202 0.027 -4.813 1.00 92.44 101 ILE A CA 1
ATOM 827 C C . ILE A 1 101 ? -0.823 -0.839 -6.007 1.00 92.44 101 ILE A C 1
ATOM 829 O O . ILE A 1 101 ? -0.005 -1.751 -5.877 1.00 92.44 101 ILE A O 1
ATOM 833 N N . CYS A 1 102 ? -1.397 -0.553 -7.169 1.00 90.06 102 CYS A N 1
ATOM 834 C CA . CYS A 1 102 ? -1.064 -1.249 -8.404 1.00 90.06 102 CYS A CA 1
ATOM 835 C C . CYS A 1 102 ? -1.322 -0.366 -9.624 1.00 90.06 102 CYS A C 1
ATOM 837 O O . CYS A 1 102 ? -1.995 0.663 -9.542 1.00 90.06 102 CYS A O 1
ATOM 839 N N . GLU A 1 103 ? -0.778 -0.779 -10.766 1.00 84.88 103 GLU A N 1
ATOM 840 C CA . GLU A 1 103 ? -1.144 -0.208 -12.056 1.00 84.88 103 GLU A CA 1
ATOM 841 C C . GLU A 1 103 ? -2.466 -0.821 -12.529 1.00 84.88 103 GLU A C 1
ATOM 843 O O . GLU A 1 103 ? -2.615 -2.041 -12.606 1.00 84.88 103 GLU A O 1
ATOM 848 N N . THR A 1 104 ? -3.444 0.027 -12.841 1.00 78.31 104 THR A N 1
ATOM 849 C CA . THR A 1 104 ? -4.720 -0.381 -13.433 1.00 78.31 104 THR A CA 1
ATOM 850 C C . THR A 1 104 ? -4.958 0.451 -14.686 1.00 78.31 104 THR A C 1
ATOM 852 O O . THR A 1 104 ? -5.048 1.670 -14.601 1.00 78.31 104 THR A O 1
ATOM 855 N N . LYS A 1 105 ? -5.078 -0.193 -15.857 1.00 78.19 105 LYS A N 1
ATOM 856 C CA . LYS A 1 105 ? -5.256 0.491 -17.159 1.00 78.19 105 LYS A CA 1
ATOM 857 C C . LYS A 1 105 ? -4.213 1.601 -17.404 1.00 78.19 105 LYS A C 1
ATOM 859 O O . LYS A 1 105 ? -4.568 2.702 -17.809 1.00 78.19 105 LYS A O 1
ATOM 864 N N . SER A 1 106 ? -2.943 1.314 -17.121 1.00 71.50 106 SER A N 1
ATOM 865 C CA . SER A 1 106 ? -1.826 2.266 -17.252 1.00 71.50 106 SER A CA 1
ATOM 866 C C . SER A 1 106 ? -1.847 3.463 -16.301 1.00 71.50 106 SER A C 1
ATOM 868 O O . SER A 1 106 ? -1.038 4.381 -16.432 1.00 71.50 106 SER A O 1
ATOM 870 N N . GLU A 1 107 ? -2.720 3.440 -15.294 1.00 76.69 107 GLU A N 1
ATOM 871 C CA . GLU A 1 107 ? -2.703 4.400 -14.202 1.00 76.69 107 GLU A CA 1
ATOM 872 C C . GLU A 1 107 ? -2.342 3.712 -12.893 1.00 76.69 107 GLU A C 1
ATOM 874 O O . GLU A 1 107 ? -3.056 2.837 -12.403 1.00 76.69 107 GLU A O 1
ATOM 879 N N . LEU A 1 108 ? -1.235 4.145 -12.296 1.00 85.31 108 LEU A N 1
ATOM 880 C CA . LEU A 1 108 ? -0.892 3.751 -10.942 1.00 85.31 108 LEU A CA 1
ATOM 881 C C . LEU A 1 108 ? -1.743 4.525 -9.933 1.00 85.31 108 LEU A C 1
ATOM 883 O O . LEU A 1 108 ? -1.899 5.746 -10.045 1.00 85.31 108 LEU A O 1
ATOM 887 N N . GLY A 1 109 ? -2.244 3.832 -8.917 1.00 89.06 109 GLY A N 1
ATOM 888 C CA . GLY A 1 109 ? -2.938 4.468 -7.808 1.00 89.06 109 GLY A CA 1
ATOM 889 C C . GLY A 1 109 ? -3.115 3.550 -6.611 1.00 89.06 109 GLY A C 1
ATOM 890 O O . GLY A 1 109 ? -2.791 2.364 -6.659 1.00 89.06 109 GLY A O 1
ATOM 891 N N . ALA A 1 110 ? -3.634 4.126 -5.531 1.00 93.12 110 ALA A N 1
ATOM 892 C CA . ALA A 1 110 ? -4.104 3.385 -4.375 1.00 93.12 110 ALA A CA 1
ATOM 893 C C . ALA A 1 110 ? -5.577 2.982 -4.556 1.00 93.12 110 ALA A C 1
ATOM 895 O O . ALA A 1 110 ? -6.433 3.769 -4.968 1.00 93.12 110 ALA A O 1
ATOM 896 N N . HIS A 1 111 ? -5.885 1.736 -4.227 1.00 94.06 111 HIS A N 1
ATOM 897 C CA . HIS A 1 111 ? -7.196 1.131 -4.405 1.00 94.06 111 HIS A CA 1
ATOM 898 C C . HIS A 1 111 ? -7.617 0.424 -3.121 1.00 94.06 111 HIS A C 1
ATOM 900 O O . HIS A 1 111 ? -6.812 -0.234 -2.471 1.00 94.06 111 HIS A O 1
ATOM 906 N N . LEU A 1 112 ? -8.890 0.538 -2.770 1.00 95.88 112 LEU A N 1
ATOM 907 C CA . LEU A 1 112 ? -9.481 -0.139 -1.628 1.00 95.88 112 LEU A CA 1
ATOM 908 C C . LEU A 1 112 ? -10.153 -1.435 -2.075 1.00 95.88 112 LEU A C 1
ATOM 910 O O . LEU A 1 112 ? -10.959 -1.442 -3.013 1.00 95.88 112 LEU A O 1
ATOM 914 N N . TYR A 1 113 ? -9.846 -2.505 -1.356 1.00 96.19 113 TYR A N 1
ATOM 915 C CA . TYR A 1 113 ? -10.403 -3.833 -1.532 1.00 96.19 113 TYR A CA 1
ATOM 916 C C . TYR A 1 113 ? -10.992 -4.349 -0.214 1.00 96.19 113 TYR A C 1
ATOM 918 O O . TYR A 1 113 ? -10.492 -4.062 0.874 1.00 96.19 113 TYR A O 1
ATOM 926 N N . ASP A 1 114 ? -12.058 -5.127 -0.351 1.00 96.00 114 ASP A N 1
ATOM 927 C CA . ASP A 1 114 ? -12.671 -5.952 0.690 1.00 96.00 114 ASP A CA 1
ATOM 928 C C . ASP A 1 114 ? -12.352 -7.402 0.342 1.00 96.00 114 ASP A C 1
ATOM 930 O O . ASP A 1 114 ? -12.834 -7.938 -0.660 1.00 96.00 114 ASP A O 1
ATOM 934 N N . GLU A 1 115 ? -11.411 -7.970 1.085 1.00 92.69 115 GLU A N 1
ATOM 935 C CA . GLU A 1 115 ? -10.640 -9.148 0.711 1.00 92.69 115 GLU A CA 1
ATOM 936 C C . GLU A 1 115 ? -10.000 -8.946 -0.671 1.00 92.69 115 GLU A C 1
ATOM 938 O O . GLU A 1 115 ? -9.058 -8.169 -0.828 1.00 92.69 115 GLU A O 1
ATOM 943 N N . THR A 1 116 ? -10.531 -9.614 -1.692 1.00 91.25 116 THR A N 1
ATOM 944 C CA . THR A 1 116 ? -10.076 -9.540 -3.087 1.00 91.25 116 THR A CA 1
ATOM 945 C C . THR A 1 116 ? -11.025 -8.739 -3.978 1.00 91.25 116 THR A C 1
ATOM 947 O O . THR A 1 116 ? -10.744 -8.536 -5.161 1.00 91.25 116 THR A O 1
ATOM 950 N N . LYS A 1 117 ? -12.142 -8.244 -3.431 1.00 94.12 117 LYS A N 1
ATOM 951 C CA . LYS A 1 117 ? -13.163 -7.504 -4.177 1.00 94.12 117 LYS A CA 1
ATOM 952 C C . LYS A 1 117 ? -12.839 -6.018 -4.181 1.00 94.12 117 LYS A C 1
ATOM 954 O O . LYS A 1 117 ? -12.856 -5.364 -3.140 1.00 94.12 117 LYS A O 1
ATOM 959 N N . TYR A 1 118 ? -12.581 -5.479 -5.368 1.00 93.94 118 TYR A N 1
ATOM 960 C CA . TYR A 1 118 ? -12.381 -4.046 -5.564 1.00 93.94 118 TYR A CA 1
ATOM 961 C C . TYR A 1 118 ? -13.617 -3.256 -5.113 1.00 93.94 118 TYR A C 1
ATOM 963 O O . TYR A 1 118 ? -14.740 -3.587 -5.495 1.00 93.94 118 TYR A O 1
ATOM 971 N N . LYS A 1 119 ? -13.406 -2.194 -4.330 1.00 94.50 119 LYS A N 1
ATOM 972 C CA . LYS A 1 119 ? -14.466 -1.267 -3.910 1.00 94.50 119 LYS A CA 1
ATOM 973 C C . LYS A 1 119 ? -14.358 0.058 -4.648 1.00 94.50 119 LYS A C 1
ATOM 975 O O . LYS A 1 119 ? -15.300 0.469 -5.317 1.00 94.50 119 LYS A O 1
ATOM 980 N N . LYS A 1 120 ? -13.219 0.740 -4.507 1.00 93.69 120 LYS A N 1
ATOM 981 C CA . LYS A 1 120 ? -12.997 2.071 -5.086 1.00 93.69 120 LYS A CA 1
ATOM 982 C C . LYS A 1 120 ? -11.517 2.419 -5.159 1.00 93.69 120 LYS A C 1
ATOM 984 O O . LYS A 1 120 ? -10.698 1.847 -4.445 1.00 93.69 120 LYS A O 1
ATOM 989 N N . ARG A 1 121 ? -11.178 3.405 -5.984 1.00 92.75 121 ARG A N 1
ATOM 990 C CA . ARG A 1 121 ? -9.894 4.106 -5.907 1.00 92.75 121 ARG A CA 1
ATOM 991 C C . ARG A 1 121 ? -9.928 5.051 -4.706 1.00 92.75 121 ARG A C 1
ATOM 993 O O . ARG A 1 121 ? -10.973 5.638 -4.426 1.00 92.75 121 ARG A O 1
ATOM 1000 N N . ILE A 1 122 ? -8.807 5.184 -4.009 1.00 93.12 122 ILE A N 1
ATOM 1001 C CA . ILE A 1 122 ? -8.622 6.160 -2.930 1.00 93.12 122 ILE A CA 1
ATOM 1002 C C . ILE A 1 122 ? -7.521 7.151 -3.332 1.00 93.12 122 ILE A C 1
ATOM 1004 O O . ILE A 1 122 ? -6.678 6.797 -4.161 1.00 93.12 122 ILE A O 1
ATOM 1008 N N . PRO A 1 123 ? -7.517 8.385 -2.802 1.00 91.75 123 PRO A N 1
ATOM 1009 C CA . PRO A 1 123 ? -6.454 9.336 -3.105 1.00 91.75 123 PRO A CA 1
ATOM 1010 C C . PRO A 1 123 ? -5.100 8.796 -2.637 1.00 91.75 123 PRO A C 1
ATOM 1012 O O . PRO A 1 123 ? -4.918 8.468 -1.462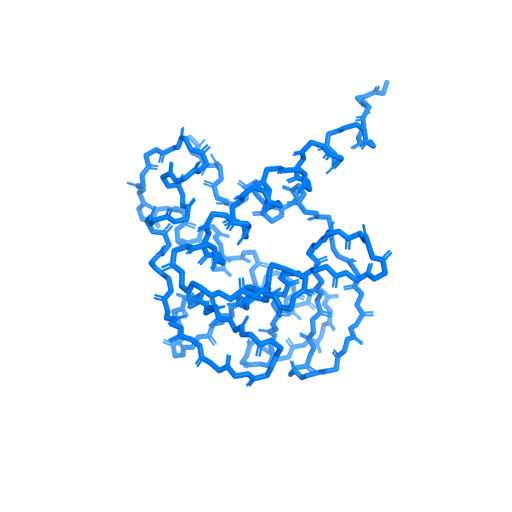 1.00 91.75 123 PRO A O 1
ATOM 1015 N N . THR A 1 124 ? -4.132 8.703 -3.547 1.00 90.56 124 THR A N 1
ATOM 1016 C CA . THR A 1 124 ? -2.781 8.240 -3.207 1.00 90.56 124 THR A CA 1
ATOM 1017 C C . THR A 1 124 ? -2.092 9.236 -2.283 1.00 90.56 124 THR A C 1
ATOM 1019 O O . THR A 1 124 ? -1.300 8.841 -1.426 1.00 90.56 124 THR A O 1
ATOM 1022 N N . LEU A 1 125 ? -2.413 10.526 -2.419 1.00 89.12 125 LEU A N 1
ATOM 1023 C CA . LEU A 1 125 ? -1.956 11.559 -1.502 1.00 89.12 125 LEU A CA 1
ATOM 1024 C C . LEU A 1 125 ? -2.363 11.274 -0.051 1.00 89.12 125 LEU A C 1
ATOM 1026 O O . LEU A 1 125 ? -1.524 11.432 0.834 1.00 89.12 125 LEU A O 1
ATOM 1030 N N . ASP A 1 126 ? -3.598 10.837 0.199 1.00 86.88 126 ASP A N 1
ATOM 1031 C CA . ASP A 1 126 ? -4.095 10.589 1.560 1.00 86.88 126 ASP A CA 1
ATOM 1032 C C . ASP A 1 126 ? -3.307 9.466 2.231 1.00 86.88 126 ASP A C 1
ATOM 1034 O O . ASP A 1 126 ? -2.876 9.611 3.375 1.00 86.88 126 ASP A O 1
ATOM 1038 N N . LEU A 1 127 ? -3.051 8.385 1.485 1.00 86.81 127 LEU A N 1
ATOM 1039 C CA . LEU A 1 127 ? -2.223 7.267 1.929 1.00 86.81 127 LEU A CA 1
ATOM 1040 C C . LEU A 1 127 ? -0.783 7.717 2.200 1.00 86.81 127 LEU A C 1
ATOM 1042 O O . LEU A 1 127 ? -0.241 7.460 3.272 1.00 86.81 127 LEU A O 1
ATOM 1046 N N . LEU A 1 128 ? -0.164 8.413 1.240 1.00 85.56 128 LEU A N 1
ATOM 1047 C CA . LEU A 1 128 ? 1.199 8.920 1.384 1.00 85.56 128 LEU A CA 1
ATOM 1048 C C . LEU A 1 128 ? 1.338 9.853 2.584 1.00 85.56 128 LEU A C 1
ATOM 1050 O O . LEU A 1 128 ? 2.347 9.808 3.279 1.00 85.56 128 LEU A O 1
ATOM 1054 N N . THR A 1 129 ? 0.331 10.683 2.839 1.00 86.12 129 THR A N 1
ATOM 1055 C CA . THR A 1 129 ? 0.323 11.616 3.967 1.00 86.12 129 THR A CA 1
ATOM 1056 C C . THR A 1 129 ? 0.498 10.878 5.295 1.00 86.12 129 THR A C 1
ATOM 1058 O O . THR A 1 129 ? 1.238 11.358 6.147 1.00 86.12 129 THR A O 1
ATOM 1061 N N . GLN A 1 130 ? -0.039 9.664 5.441 1.00 85.06 130 GLN A N 1
ATOM 1062 C CA . GLN A 1 130 ? 0.157 8.861 6.657 1.00 85.06 130 GLN A CA 1
ATOM 1063 C C . GLN A 1 130 ? 1.603 8.380 6.828 1.00 85.06 130 GLN A C 1
ATOM 1065 O O . GLN A 1 130 ? 2.085 8.249 7.947 1.00 85.06 130 GLN A O 1
ATOM 1070 N N . PHE A 1 131 ? 2.331 8.180 5.726 1.00 79.12 131 PHE A N 1
ATOM 1071 C CA . PHE A 1 131 ? 3.773 7.909 5.762 1.00 79.12 131 PHE A CA 1
ATOM 1072 C C . PHE A 1 131 ? 4.614 9.177 6.011 1.00 79.12 131 PHE A C 1
ATOM 1074 O O . PHE A 1 131 ? 5.796 9.083 6.363 1.00 79.12 131 PHE A O 1
ATOM 1081 N N . TYR A 1 132 ? 4.027 10.363 5.811 1.00 73.56 132 TYR A N 1
ATOM 1082 C CA . TYR A 1 132 ? 4.706 11.658 5.874 1.00 73.56 132 TYR A CA 1
ATOM 1083 C C . TYR A 1 132 ? 4.504 12.437 7.172 1.00 73.56 132 TYR A C 1
ATOM 1085 O O . TYR A 1 132 ? 5.408 13.207 7.497 1.00 73.56 132 TYR A O 1
ATOM 1093 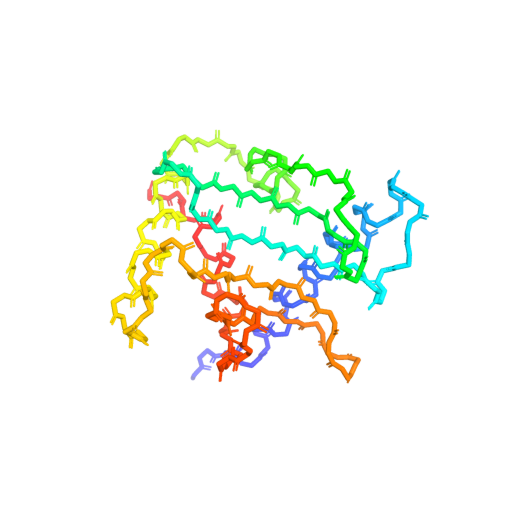N N . ILE A 1 133 ? 3.366 12.307 7.867 1.00 55.72 133 ILE A N 1
ATOM 1094 C CA . ILE A 1 133 ? 3.073 13.125 9.052 1.00 55.72 133 ILE A CA 1
ATOM 1095 C C . ILE A 1 133 ? 4.038 12.750 10.182 1.00 55.72 133 ILE A C 1
ATOM 1097 O O . ILE A 1 133 ? 3.836 11.787 10.910 1.00 55.72 133 ILE A O 1
ATOM 1101 N N . THR A 1 134 ? 5.081 13.558 10.326 1.00 46.34 134 THR A N 1
ATOM 1102 C CA . THR A 1 134 ? 5.601 13.981 11.623 1.00 46.34 134 THR A CA 1
ATOM 1103 C C . THR A 1 134 ? 4.759 15.182 12.051 1.00 46.34 134 THR A C 1
ATOM 1105 O O . THR A 1 134 ? 4.665 16.158 11.302 1.00 46.34 134 THR A O 1
ATOM 1108 N N . LYS A 1 135 ? 4.081 15.088 13.198 1.00 39.00 135 LYS A N 1
ATOM 1109 C CA . LYS A 1 135 ? 3.592 16.286 13.895 1.00 39.00 135 LYS A CA 1
ATOM 1110 C C . LYS A 1 135 ? 4.765 17.011 14.537 1.00 39.00 135 LYS A C 1
ATOM 1112 O O . LYS A 1 135 ? 5.686 16.304 14.999 1.00 39.00 135 LYS A O 1
#

Secondary structure (DSSP, 8-state):
---HHHHHHHHHHHHHHHHHHHHHHTT--TTTEEEEEEEETTEEEEEEEETTEEEEEEPHHHHHHHTT----HHHHHHHHHHHHHHH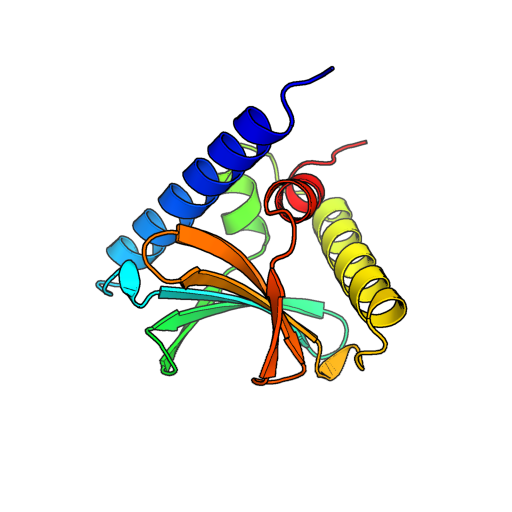HHTT--TTTEEEEEEEETTEEEEEEEETTEEEEEE-HHHHHHHHH---

Mean predicted aligned error: 4.6 Å

Solvent-accessible surface area (backbone atoms only — not comparable to full-atom values): 7399 Å² total; per-residue (Å²): 128,82,63,59,68,61,51,39,54,51,35,29,50,54,53,46,52,50,48,40,52,56,17,58,77,67,76,46,61,48,75,40,32,30,41,40,38,35,45,57,94,92,36,77,42,36,35,38,23,53,71,85,43,83,72,49,76,53,56,67,54,63,56,27,42,71,75,75,39,85,71,58,72,66,31,58,50,42,45,42,54,48,51,53,48,53,16,63,79,66,76,37,60,58,80,37,36,29,42,35,37,35,51,54,97,91,40,56,41,31,29,38,22,54,60,88,44,78,73,45,78,47,66,38,41,64,59,49,43,29,64,60,60,74,131

pLDDT: mean 88.14, std 9.57, range [39.0, 97.0]

Sequence (135 aa):
MLNIFNIEKQANKRVQRFLLHKSTEENIDSAKARLVINIIIGKVSVHLYEQHKYIKTLSLKSIVEFFGKDYDESKTIAVYDYLVQLSKDNHIELSKLNVVICETKSELGAHLYDETKYKKRIPTLDLLTQFYITK

Foldseek 3Di:
DPPVVVVLVVLQVLVLVVLVVVCVVQVHDSQQWKWKWAADPNFIWIFIDRNPHTDDTDDLQVVLVSVVDHDDVVLRVLLSVVLVVVCVVVVADRRQWIFMFHQDPNGTFTFIGRNNHTDGTDRSVVNVVSSVDDD

Nearest PDB structures (foldseek):
  9b9s-assembly1_A-2  TM=2.636E-01  e=1.495E-01  Vreelandella titanicae
  9ba3-assembly3_E  TM=2.849E-01  e=3.484E-01  Vreelandella titanicae
  3sk3-assembly1_B  TM=3.078E-01  e=7.644E-01  Salmonella enterica subsp. enterica serovar Typhimurium
  9b9x-assembly1_A-2  TM=2.451E-01  e=4.177E-01  Vreelandella titanicae
  3sk3-assembly1_A  TM=3.205E-01  e=1.240E+00  Salmonella enterica subsp. enterica serovar Typhimurium